Protein AF-A0A4J2BDE1-F1 (afdb_monomer_lite)

Radius of gyration: 33.87 Å; chains: 1; bounding box: 81×94×63 Å

Organism: Streptococcus pneumoniae (NCBI:txid1313)

pLDDT: mean 71.86, std 19.91, range [35.72, 97.81]

Foldseek 3Di:
DDDDDPPDDDDDPPDDPPPPDDDPPDDPPPPPDDPPPDPPDDDDDDDDDDDDDDDDDDPCPPPPCPVVVVVVVVVVVVVVVVVVVLVVVLVVQLVCLVPDPDDPVVSVVSNVVSVVVD

Structure (mmCIF, N/CA/C/O backbone):
data_AF-A0A4J2BDE1-F1
#
_entry.id   AF-A0A4J2BDE1-F1
#
loop_
_atom_site.group_PDB
_atom_site.id
_atom_site.type_symbol
_atom_site.label_atom_id
_atom_site.label_alt_id
_atom_site.label_comp_id
_atom_site.label_asym_id
_atom_site.label_entity_id
_atom_site.label_seq_id
_atom_site.pdbx_PDB_ins_code
_atom_site.Cartn_x
_atom_site.Cartn_y
_atom_site.Cartn_z
_atom_site.occupancy
_atom_site.B_iso_or_equiv
_atom_site.auth_seq_id
_atom_site.auth_comp_id
_atom_site.auth_asym_id
_atom_site.auth_atom_id
_atom_site.pdbx_PDB_model_num
ATOM 1 N N . MET A 1 1 ? -50.375 52.741 15.115 1.00 48.25 1 MET A N 1
ATOM 2 C CA . MET A 1 1 ? -49.378 52.924 14.041 1.00 48.25 1 MET A CA 1
ATOM 3 C C . MET A 1 1 ? -48.662 51.592 13.861 1.00 48.25 1 MET A C 1
ATOM 5 O O . MET A 1 1 ? -48.265 51.001 14.856 1.00 48.25 1 MET A O 1
ATOM 9 N N . THR A 1 2 ? -48.662 51.058 12.643 1.00 52.03 2 THR A N 1
ATOM 10 C CA . THR A 1 2 ? -48.377 49.649 12.322 1.00 52.03 2 THR A CA 1
ATOM 11 C C . THR A 1 2 ? -46.881 49.332 12.369 1.00 52.03 2 THR A C 1
ATOM 13 O O . THR A 1 2 ? -46.086 50.051 11.770 1.00 52.03 2 THR A O 1
ATOM 16 N N . ILE A 1 3 ? -46.512 48.246 13.058 1.00 62.44 3 ILE A N 1
ATOM 17 C CA . ILE A 1 3 ? -45.160 47.669 13.052 1.00 62.44 3 ILE A CA 1
ATOM 18 C C . ILE A 1 3 ? -44.941 47.043 11.673 1.00 62.44 3 ILE A C 1
ATOM 20 O O . ILE A 1 3 ? -45.616 46.083 11.297 1.00 62.44 3 ILE A O 1
ATOM 24 N N . LEU A 1 4 ? -44.048 47.658 10.906 1.00 57.09 4 LEU A N 1
ATOM 25 C CA . LEU A 1 4 ? -43.708 47.279 9.545 1.00 57.09 4 LEU A CA 1
ATOM 26 C C . LEU A 1 4 ? -43.011 45.911 9.533 1.00 57.09 4 LEU A C 1
ATOM 28 O O . LEU A 1 4 ? -41.952 45.749 10.127 1.00 57.09 4 LEU A O 1
ATOM 32 N N . GLY A 1 5 ? -43.667 44.955 8.872 1.00 61.28 5 GLY A N 1
ATOM 33 C CA . GLY A 1 5 ? -43.066 43.947 7.995 1.00 61.28 5 GLY A CA 1
ATOM 34 C C . GLY A 1 5 ? -41.899 43.126 8.535 1.00 61.28 5 GLY A C 1
ATOM 35 O O . GLY A 1 5 ? -40.759 43.566 8.575 1.00 61.28 5 GLY A O 1
ATOM 36 N N . LYS A 1 6 ? -42.179 41.859 8.834 1.00 64.25 6 LYS A N 1
ATOM 37 C CA . LYS A 1 6 ? -41.181 40.794 8.970 1.00 64.25 6 LYS A CA 1
ATOM 38 C C . LYS A 1 6 ? -40.689 40.446 7.563 1.00 64.25 6 LYS A C 1
ATOM 40 O O . LYS A 1 6 ? -41.277 39.592 6.899 1.00 64.25 6 LYS A O 1
ATOM 45 N N . ASP A 1 7 ? -39.649 41.136 7.108 1.00 62.38 7 ASP A N 1
ATOM 46 C CA . ASP A 1 7 ? -38.976 40.803 5.855 1.00 62.38 7 ASP A CA 1
ATOM 47 C C . ASP A 1 7 ? -38.244 39.475 6.039 1.00 62.38 7 ASP A C 1
ATOM 49 O O . ASP A 1 7 ? -37.217 39.349 6.706 1.00 62.38 7 ASP A O 1
ATOM 53 N N . THR A 1 8 ? -38.884 38.440 5.512 1.00 62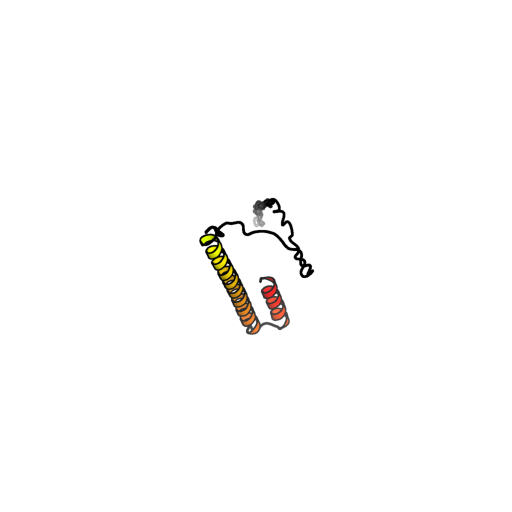.44 8 THR A N 1
ATOM 54 C CA . THR A 1 8 ? -38.415 37.065 5.576 1.00 62.44 8 THR A CA 1
ATOM 55 C C . THR A 1 8 ? -37.298 36.900 4.551 1.00 62.44 8 THR A C 1
ATOM 57 O O . THR A 1 8 ? -37.442 37.270 3.387 1.00 62.44 8 THR A O 1
ATOM 60 N N . VAL A 1 9 ? -36.172 36.359 5.009 1.00 61.84 9 VAL A N 1
ATOM 61 C CA . VAL A 1 9 ? -34.968 36.071 4.226 1.00 61.84 9 VAL A CA 1
ATOM 62 C C . VAL A 1 9 ? -35.312 35.176 3.028 1.00 61.84 9 VAL A C 1
ATOM 64 O O . VAL A 1 9 ? -35.756 34.046 3.215 1.00 61.84 9 VAL A O 1
ATOM 67 N N . GLN A 1 10 ? -35.048 35.638 1.804 1.00 60.34 10 GLN A N 1
ATOM 68 C CA . GLN A 1 10 ? -34.935 34.755 0.639 1.00 60.34 10 GLN A CA 1
ATOM 69 C C . GLN A 1 10 ? -33.454 34.454 0.406 1.00 60.34 10 GLN A C 1
ATOM 71 O O . GLN A 1 10 ? -32.716 35.258 -0.163 1.00 60.34 10 GLN A O 1
ATOM 76 N N . GLN A 1 11 ? -33.002 33.299 0.900 1.00 60.22 11 GLN A N 1
ATOM 77 C CA . GLN A 1 11 ? -31.699 32.752 0.537 1.00 60.22 11 GLN A CA 1
ATOM 78 C C . GLN A 1 11 ? -31.797 32.217 -0.894 1.00 60.22 11 GLN A C 1
ATOM 80 O O . GLN A 1 11 ? -32.295 31.117 -1.121 1.00 60.22 11 GLN A O 1
ATOM 85 N N . SER A 1 12 ? -31.346 33.000 -1.872 1.00 66.44 12 SER A N 1
ATOM 86 C CA . SER A 1 12 ? -31.151 32.491 -3.228 1.00 66.44 12 SER A CA 1
ATOM 87 C C . SER A 1 12 ? -30.045 31.438 -3.195 1.00 66.44 12 SER A C 1
ATOM 89 O O . SER A 1 12 ? -28.877 31.765 -2.975 1.00 66.44 12 SER A O 1
ATOM 91 N N . ALA A 1 13 ? -30.415 30.174 -3.400 1.00 62.69 13 ALA A N 1
ATOM 92 C CA . ALA A 1 13 ? -29.474 29.090 -3.629 1.00 62.69 13 ALA A CA 1
ATOM 93 C C . ALA A 1 13 ? -28.648 29.422 -4.880 1.00 62.69 13 ALA A C 1
ATOM 95 O O . ALA A 1 13 ? -29.142 29.366 -6.007 1.00 62.69 13 ALA A O 1
ATOM 96 N N . LYS A 1 14 ? -27.387 29.815 -4.685 1.00 62.59 14 LYS A N 1
ATOM 97 C CA . LYS A 1 14 ? -26.403 29.839 -5.765 1.00 62.59 14 LYS A CA 1
ATOM 98 C C . LYS A 1 14 ? -26.080 28.382 -6.066 1.00 62.59 14 LYS A C 1
ATOM 100 O O . LYS A 1 14 ? -25.338 27.759 -5.316 1.00 62.59 14 LYS A O 1
ATOM 105 N N . GLY A 1 15 ? -26.725 27.838 -7.095 1.00 57.19 15 GLY A N 1
ATOM 106 C CA . GLY A 1 15 ? -26.435 26.499 -7.586 1.00 57.19 15 GLY A CA 1
ATOM 107 C C . GLY A 1 15 ? -24.942 26.368 -7.863 1.00 57.19 15 GLY A C 1
ATOM 108 O O . GLY A 1 15 ? -24.365 27.199 -8.566 1.00 57.19 15 GLY A O 1
ATOM 109 N N . GLU A 1 16 ? -24.323 25.348 -7.276 1.00 58.34 16 GLU A N 1
ATOM 110 C CA . GLU A 1 16 ? -23.014 24.873 -7.703 1.00 58.34 16 GLU A CA 1
ATOM 111 C C . GLU A 1 16 ? -23.089 24.556 -9.196 1.00 58.34 16 GLU A C 1
ATOM 113 O O . GLU A 1 16 ? -23.905 23.745 -9.640 1.00 58.34 16 GLU A O 1
ATOM 118 N N . SER A 1 17 ? -22.235 25.193 -9.993 1.00 60.59 17 SER A N 1
ATOM 119 C CA . SER A 1 17 ? -21.932 24.672 -11.316 1.00 60.59 17 SER A CA 1
ATOM 120 C C . SER A 1 17 ? -21.163 23.369 -11.114 1.00 60.59 17 SER A C 1
ATOM 122 O O . SER A 1 17 ? -19.992 23.395 -10.739 1.00 60.59 17 SER A O 1
ATOM 124 N N . VAL A 1 18 ? -21.817 22.232 -11.348 1.00 61.16 18 VAL A N 1
ATOM 125 C CA . VAL A 1 18 ? -21.126 20.952 -11.509 1.00 61.16 18 VAL A CA 1
ATOM 126 C C . VAL A 1 18 ? -20.271 21.072 -12.766 1.00 61.16 18 VAL A C 1
ATOM 128 O O . VAL A 1 18 ? -20.768 20.958 -13.888 1.00 61.16 18 VAL A O 1
ATOM 131 N N . THR A 1 19 ? -18.983 21.345 -12.592 1.00 62.69 19 THR A N 1
ATOM 132 C CA . THR A 1 19 ? -18.003 21.148 -13.654 1.00 62.69 19 THR A CA 1
ATOM 133 C C . THR A 1 19 ? -17.891 19.641 -13.840 1.00 62.69 19 THR A C 1
ATOM 135 O O . THR A 1 19 ? -17.314 18.944 -13.009 1.00 62.69 19 THR A O 1
ATOM 138 N N . GLN A 1 20 ? -18.523 19.114 -14.888 1.00 59.81 20 GLN A N 1
ATOM 139 C CA . GLN A 1 20 ? -18.290 17.739 -15.310 1.00 59.81 20 GLN A CA 1
ATOM 140 C C . GLN A 1 20 ? -16.847 17.672 -15.815 1.00 59.81 20 GLN A C 1
ATOM 142 O O . GLN A 1 20 ? -16.550 18.131 -16.916 1.00 59.81 20 GLN A O 1
ATOM 147 N N . GLU A 1 21 ? -15.946 17.168 -14.972 1.00 65.19 21 GLU A N 1
ATOM 148 C CA . GLU A 1 21 ? -14.602 16.757 -15.374 1.00 65.19 21 GLU A CA 1
ATOM 149 C C . GLU A 1 21 ? -14.747 15.785 -16.549 1.00 65.19 21 GLU A C 1
ATOM 151 O O . GLU A 1 21 ? -15.341 14.710 -16.421 1.00 65.19 21 GLU A O 1
ATOM 156 N N . ALA A 1 22 ? -14.253 16.191 -17.718 1.00 65.00 22 ALA A N 1
ATOM 157 C CA . ALA A 1 22 ? -14.193 15.318 -18.874 1.00 65.00 22 ALA A CA 1
ATOM 158 C C . ALA A 1 22 ? -13.309 14.123 -18.509 1.00 65.00 22 ALA A C 1
ATOM 160 O O . ALA A 1 22 ? -12.110 14.269 -18.284 1.00 65.00 22 ALA A O 1
ATOM 161 N N . THR A 1 23 ? -13.909 12.939 -18.426 1.00 69.50 23 THR A N 1
ATOM 162 C CA . THR A 1 23 ? -13.178 11.698 -18.183 1.00 69.50 23 THR A CA 1
ATOM 163 C C . THR A 1 23 ? -12.229 11.488 -19.366 1.00 69.50 23 THR A C 1
ATOM 165 O O . THR A 1 23 ? -12.712 11.395 -20.499 1.00 69.50 23 THR A O 1
ATOM 168 N N . PRO A 1 24 ? -10.898 11.447 -19.177 1.00 65.81 24 PRO A N 1
ATOM 169 C CA . PRO A 1 24 ? -10.002 11.150 -20.281 1.00 65.81 24 PRO A CA 1
ATOM 170 C C . PRO A 1 24 ? -10.246 9.701 -20.707 1.00 65.81 24 PRO A C 1
ATOM 172 O O . PRO A 1 24 ? -9.973 8.757 -19.967 1.00 65.81 24 PRO A O 1
ATOM 175 N N . GLU A 1 25 ? -10.807 9.522 -21.898 1.00 71.75 25 GLU A N 1
ATOM 176 C CA . GLU A 1 25 ? -11.006 8.206 -22.487 1.00 71.75 25 GLU A CA 1
ATOM 177 C C . GLU A 1 25 ? -9.627 7.649 -22.879 1.00 71.75 25 GLU A C 1
ATOM 179 O O . GLU A 1 25 ? -9.050 8.019 -23.903 1.00 71.75 25 GLU A O 1
ATOM 184 N N . TYR A 1 26 ? -9.051 6.795 -22.030 1.00 64.00 26 TYR A N 1
ATOM 185 C CA . TYR A 1 26 ? -7.795 6.117 -22.336 1.00 64.00 26 TYR A CA 1
ATOM 186 C C . TYR A 1 26 ? -8.042 5.107 -23.460 1.00 64.00 26 TYR A C 1
ATOM 188 O O . TYR A 1 26 ? -8.614 4.036 -23.244 1.00 64.00 26 TYR A O 1
ATOM 196 N N . LYS A 1 27 ? -7.626 5.445 -24.685 1.00 69.88 27 LYS A N 1
ATOM 197 C CA . LYS A 1 27 ? -7.554 4.467 -25.771 1.00 69.88 27 LYS A CA 1
ATOM 198 C C . LYS A 1 27 ? -6.453 3.470 -25.406 1.00 69.88 27 LYS A C 1
ATOM 200 O O . LYS A 1 27 ? -5.280 3.828 -25.376 1.00 69.88 27 LYS A O 1
ATOM 205 N N . LEU A 1 28 ? -6.835 2.224 -25.128 1.00 61.72 28 LEU A N 1
ATOM 206 C CA . LEU A 1 28 ? -5.896 1.108 -25.084 1.00 61.72 28 LEU A CA 1
ATOM 207 C C . LEU A 1 28 ? -5.263 0.988 -26.473 1.00 61.72 28 LEU A C 1
ATOM 209 O O . LEU A 1 28 ? -5.898 0.506 -27.410 1.00 61.72 28 LEU A O 1
ATOM 213 N N . GLU A 1 29 ? -4.028 1.462 -26.614 1.00 66.50 29 GLU A N 1
ATOM 214 C CA . GLU A 1 29 ? -3.206 1.143 -27.771 1.00 66.50 29 GLU A CA 1
ATOM 215 C C . GLU A 1 29 ? -2.982 -0.369 -27.748 1.00 66.50 29 GLU A C 1
ATOM 217 O O . GLU A 1 29 ? -2.252 -0.906 -26.913 1.00 66.50 29 GLU A O 1
ATOM 222 N N . THR A 1 30 ? -3.672 -1.089 -28.629 1.00 60.50 30 THR A N 1
ATOM 223 C CA . THR A 1 30 ? -3.394 -2.502 -28.844 1.00 60.50 30 THR A CA 1
ATOM 224 C C . THR A 1 30 ? -2.029 -2.587 -29.508 1.00 60.50 30 THR A C 1
ATOM 226 O O . THR A 1 30 ? -1.920 -2.452 -30.727 1.00 60.50 30 THR A O 1
ATOM 229 N N . THR A 1 31 ? -0.978 -2.792 -28.715 1.00 62.28 31 THR A N 1
ATOM 230 C CA . THR A 1 31 ? 0.309 -3.241 -29.243 1.00 62.28 31 THR A CA 1
ATOM 231 C C . THR A 1 31 ? 0.037 -4.518 -30.043 1.00 62.28 31 THR A C 1
ATOM 233 O O . THR A 1 31 ? -0.484 -5.474 -29.457 1.00 62.28 31 THR A O 1
ATOM 236 N N . PRO A 1 32 ? 0.314 -4.563 -31.361 1.00 57.59 32 PRO A N 1
ATOM 237 C CA . PRO A 1 32 ? 0.104 -5.769 -32.144 1.00 57.59 32 PRO A CA 1
ATOM 238 C C . PRO A 1 32 ? 0.879 -6.903 -31.485 1.00 57.59 32 PRO A C 1
ATOM 240 O O . PRO A 1 32 ? 2.085 -6.790 -31.260 1.00 57.59 32 PRO A O 1
ATOM 243 N N . GLY A 1 33 ? 0.152 -7.953 -31.106 1.00 50.84 33 GLY A N 1
ATOM 244 C CA . GLY A 1 33 ? 0.709 -9.116 -30.441 1.00 50.84 33 GLY A CA 1
ATOM 245 C C . G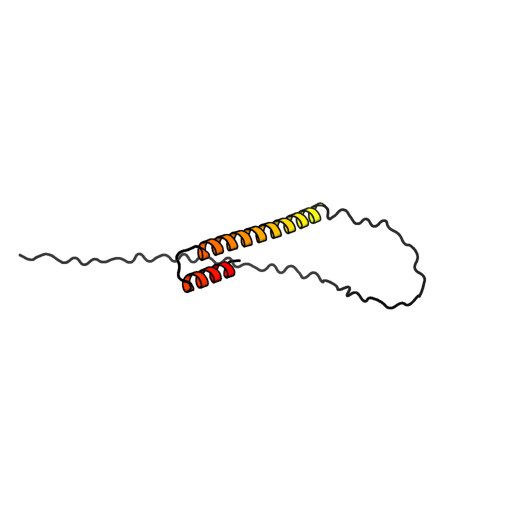LY A 1 33 ? 1.910 -9.630 -31.219 1.00 50.84 33 GLY A C 1
ATOM 246 O O . GLY A 1 33 ? 1.780 -10.075 -32.357 1.00 50.84 33 GLY A O 1
ATOM 247 N N . GLY A 1 34 ? 3.082 -9.558 -30.593 1.00 54.56 34 GLY A N 1
ATOM 248 C CA . GLY A 1 34 ? 4.218 -10.344 -31.028 1.00 54.56 34 GLY A CA 1
ATOM 249 C C . GLY A 1 34 ? 3.836 -11.806 -30.867 1.00 54.56 34 GLY A C 1
ATOM 250 O O . GLY A 1 34 ? 3.609 -12.260 -29.743 1.00 54.56 34 GLY A O 1
ATOM 251 N N . ASP A 1 35 ? 3.746 -12.517 -31.987 1.00 59.78 35 ASP A N 1
ATOM 252 C CA . ASP A 1 35 ? 3.758 -13.970 -32.005 1.00 59.78 35 ASP A CA 1
ATOM 253 C C . ASP A 1 35 ? 5.011 -14.429 -31.252 1.00 59.78 35 ASP A C 1
ATOM 255 O O . ASP A 1 35 ? 6.137 -14.382 -31.754 1.00 59.78 35 ASP A O 1
ATOM 259 N N . LYS A 1 36 ? 4.828 -14.819 -29.989 1.00 61.41 36 LYS A N 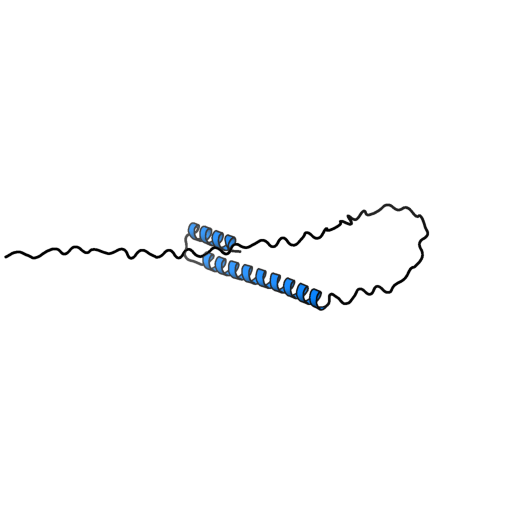1
ATOM 260 C CA . LYS A 1 36 ? 5.808 -15.635 -29.291 1.00 61.41 36 LYS A CA 1
ATOM 261 C C . LYS A 1 36 ? 5.634 -17.047 -29.821 1.00 61.41 36 LYS A C 1
ATOM 263 O O . LYS A 1 36 ? 5.062 -17.895 -29.138 1.00 61.41 36 LYS A O 1
ATOM 268 N N . GLY A 1 37 ? 6.159 -17.268 -31.025 1.00 51.50 37 GLY A N 1
ATOM 269 C CA . GLY A 1 37 ? 6.372 -18.589 -31.585 1.00 51.50 37 GLY A CA 1
ATOM 270 C C . GLY A 1 37 ? 7.174 -19.396 -30.573 1.00 51.50 37 GLY A C 1
ATOM 271 O O . GLY A 1 37 ? 8.367 -19.165 -30.361 1.00 51.50 37 GLY A O 1
ATOM 272 N N . GLY A 1 38 ? 6.475 -20.272 -29.859 1.00 53.06 38 GLY A N 1
ATOM 273 C CA . GLY A 1 38 ? 7.053 -21.097 -28.821 1.00 53.06 38 GLY A CA 1
ATOM 274 C C . GLY A 1 38 ? 8.067 -22.056 -29.426 1.00 53.06 38 GLY A C 1
ATOM 275 O O . GLY A 1 38 ? 7.725 -22.879 -30.267 1.00 53.06 38 GLY A O 1
ATOM 276 N N . ASN A 1 39 ? 9.301 -22.015 -28.936 1.00 54.22 39 ASN A N 1
ATOM 277 C CA . ASN A 1 39 ? 10.076 -23.240 -28.831 1.00 54.22 39 ASN A CA 1
ATOM 278 C C . ASN A 1 39 ? 9.851 -23.777 -27.418 1.00 54.22 39 ASN A C 1
ATOM 280 O O . ASN A 1 39 ? 10.603 -23.484 -26.487 1.00 54.22 39 ASN A O 1
ATOM 284 N N . THR A 1 40 ? 8.746 -24.505 -27.259 1.00 53.09 40 THR A N 1
ATOM 285 C CA . THR A 1 40 ? 8.557 -25.420 -26.139 1.00 53.09 40 THR A CA 1
ATOM 286 C C . THR A 1 40 ? 9.709 -26.410 -26.194 1.00 53.09 40 THR A C 1
ATOM 288 O O . THR A 1 40 ? 9.754 -27.263 -27.080 1.00 53.09 40 THR A O 1
ATOM 291 N N . GLY A 1 41 ? 10.652 -26.275 -25.265 1.00 52.22 41 GLY A N 1
ATOM 292 C CA . GLY A 1 41 ? 11.719 -27.246 -25.109 1.00 52.22 41 GLY A CA 1
ATOM 293 C C . GLY A 1 41 ? 11.137 -28.655 -25.020 1.00 52.22 41 GLY A C 1
ATOM 294 O O . GLY A 1 41 ? 10.191 -28.905 -24.272 1.00 52.22 41 GLY A O 1
ATOM 295 N N . ARG A 1 42 ? 11.722 -29.584 -25.772 1.00 46.41 42 ARG A N 1
ATOM 296 C CA . ARG A 1 42 ? 11.619 -31.001 -25.451 1.00 46.41 42 ARG A CA 1
ATOM 297 C C . ARG A 1 42 ? 13.017 -31.526 -25.202 1.00 46.41 42 ARG A C 1
ATOM 299 O O . ARG A 1 42 ? 13.777 -31.783 -26.130 1.00 46.41 42 ARG A O 1
ATOM 306 N N . SER A 1 43 ? 13.323 -31.630 -23.919 1.00 58.41 43 SER A N 1
ATOM 307 C CA . SER A 1 43 ? 14.442 -32.394 -23.404 1.00 58.41 43 SER A CA 1
ATOM 308 C C . SER A 1 43 ? 14.314 -33.861 -23.833 1.00 58.41 43 SER A C 1
ATOM 310 O O . SER A 1 43 ? 13.224 -34.437 -23.833 1.00 58.41 43 SER A O 1
ATOM 312 N N . ASP A 1 44 ? 15.469 -34.416 -24.181 1.00 53.81 44 ASP A N 1
ATOM 313 C CA . ASP A 1 44 ? 15.861 -35.818 -24.062 1.00 53.81 44 ASP A CA 1
ATOM 314 C C . ASP A 1 44 ? 15.141 -36.847 -24.948 1.00 53.81 44 ASP A C 1
ATOM 316 O O . ASP A 1 44 ? 14.297 -37.629 -24.516 1.00 53.81 44 ASP A O 1
ATOM 320 N N . ALA A 1 45 ? 15.615 -36.952 -26.191 1.00 50.47 45 ALA A N 1
ATOM 321 C CA . ALA A 1 45 ? 15.718 -38.242 -26.866 1.00 50.47 45 ALA A CA 1
ATOM 322 C C . ALA A 1 45 ? 17.111 -38.361 -27.498 1.00 50.47 45 ALA A C 1
ATOM 324 O O . ALA A 1 45 ? 17.396 -37.804 -28.555 1.00 50.47 45 ALA A O 1
ATOM 325 N N . ASN A 1 46 ? 17.986 -39.086 -26.803 1.00 57.25 46 ASN A N 1
ATOM 326 C CA . ASN A 1 46 ? 19.211 -39.649 -27.352 1.00 57.25 46 ASN A CA 1
ATOM 327 C C . ASN A 1 46 ? 18.890 -40.452 -28.625 1.00 57.25 46 ASN A C 1
ATOM 329 O O . ASN A 1 46 ? 18.279 -41.516 -28.545 1.00 57.25 46 ASN A O 1
ATOM 333 N N . ALA A 1 47 ? 19.341 -39.960 -29.777 1.00 46.38 47 ALA A N 1
ATOM 334 C CA . ALA A 1 47 ? 19.564 -40.765 -30.967 1.00 46.38 47 ALA A CA 1
ATOM 335 C C . ALA A 1 47 ? 20.748 -40.172 -31.741 1.00 46.38 47 ALA A C 1
ATOM 337 O O . ALA A 1 47 ? 20.631 -39.178 -32.452 1.00 46.38 47 ALA A O 1
ATOM 338 N N . ASN A 1 48 ? 21.913 -40.788 -31.553 1.00 53.75 48 ASN A N 1
ATOM 339 C CA . ASN A 1 48 ? 23.083 -40.643 -32.408 1.00 53.75 48 ASN A CA 1
ATOM 340 C C . ASN A 1 48 ? 22.698 -40.858 -33.888 1.00 53.75 48 ASN A C 1
ATOM 342 O O . ASN A 1 48 ? 22.399 -41.981 -34.289 1.00 53.75 48 ASN A O 1
ATOM 346 N N . ALA A 1 49 ? 22.727 -39.795 -34.689 1.00 44.81 49 ALA A N 1
ATOM 347 C CA . ALA A 1 49 ? 22.778 -39.855 -36.145 1.00 44.81 49 ALA A CA 1
ATOM 348 C C . ALA A 1 49 ? 23.596 -38.651 -36.629 1.00 44.81 49 ALA A C 1
ATOM 350 O O . ALA A 1 49 ? 23.256 -37.500 -36.363 1.00 44.81 49 ALA A O 1
ATOM 351 N N . GLY A 1 50 ? 24.747 -38.945 -37.227 1.00 40.84 50 GLY A N 1
ATOM 352 C CA . GLY A 1 50 ? 25.809 -37.984 -37.480 1.00 40.84 50 GLY A CA 1
ATOM 353 C C . GLY A 1 50 ? 25.581 -37.005 -38.631 1.00 40.84 50 GLY A C 1
ATOM 354 O O . GLY A 1 50 ? 24.624 -37.090 -39.392 1.00 40.84 50 GLY A O 1
ATOM 355 N N . GLY A 1 51 ? 26.586 -36.139 -38.782 1.00 40.22 51 GLY A N 1
ATOM 356 C CA . GLY A 1 51 ? 26.887 -35.415 -40.015 1.00 40.22 51 GLY A CA 1
ATOM 357 C C . GLY A 1 51 ? 26.256 -34.030 -40.103 1.00 40.22 51 GLY A C 1
ATOM 358 O O . GLY A 1 51 ? 25.086 -33.890 -40.431 1.00 40.22 51 GLY A O 1
ATOM 359 N N . GLY A 1 52 ? 27.058 -32.988 -39.881 1.00 35.72 52 GLY A N 1
ATOM 360 C CA . GLY A 1 52 ? 26.606 -31.614 -40.087 1.00 35.72 52 GLY A CA 1
ATOM 361 C C . GLY A 1 52 ? 27.659 -30.585 -39.721 1.00 35.72 52 GLY A C 1
ATOM 362 O O . GLY A 1 52 ? 27.616 -29.994 -38.653 1.00 35.72 52 GLY A O 1
ATOM 363 N N . SER A 1 53 ? 28.628 -30.444 -40.612 1.00 43.78 53 SER A N 1
ATOM 364 C CA . SER A 1 53 ? 29.780 -29.552 -40.611 1.00 43.78 53 SER A CA 1
ATOM 365 C C . SER A 1 53 ? 29.585 -28.157 -40.004 1.00 43.78 53 SER A C 1
ATOM 367 O O . SER A 1 53 ? 28.630 -27.441 -40.287 1.00 43.78 53 SER A O 1
ATOM 369 N N . GLN A 1 54 ? 30.624 -27.754 -39.274 1.00 56.53 54 GLN A N 1
ATOM 370 C CA . GLN A 1 54 ? 31.085 -26.388 -39.048 1.00 56.53 54 GLN A CA 1
ATOM 371 C C . GLN A 1 54 ? 30.784 -25.442 -40.231 1.00 56.53 54 GLN A C 1
ATOM 373 O O . GLN A 1 54 ? 31.462 -25.465 -41.255 1.00 56.53 54 GLN A O 1
ATOM 378 N N . ALA A 1 55 ? 29.808 -24.561 -40.039 1.00 47.53 55 ALA A N 1
ATOM 379 C CA . ALA A 1 55 ? 29.666 -23.271 -40.709 1.00 47.53 55 ALA A CA 1
ATOM 380 C C . ALA A 1 55 ? 29.176 -22.321 -39.604 1.00 47.53 55 ALA A C 1
ATOM 382 O O . ALA A 1 55 ? 28.115 -22.525 -39.035 1.00 47.53 55 ALA A O 1
ATOM 383 N N . GLY A 1 56 ? 29.965 -21.387 -39.090 1.00 39.62 56 GLY A N 1
ATOM 384 C CA . GLY A 1 56 ? 30.707 -20.390 -39.840 1.00 39.62 56 GLY A CA 1
ATOM 385 C C . GLY A 1 56 ? 30.081 -19.044 -39.489 1.00 39.62 56 GLY A C 1
ATOM 386 O O . GLY A 1 56 ? 29.046 -18.683 -40.033 1.00 39.62 56 GLY A O 1
ATOM 387 N N . GLY A 1 57 ? 30.693 -18.334 -38.545 1.00 41.34 57 GLY A N 1
ATOM 388 C CA . GLY A 1 57 ? 30.324 -16.967 -38.197 1.00 41.34 57 GLY A CA 1
ATOM 389 C C . GLY A 1 57 ? 30.680 -16.654 -36.747 1.00 41.34 57 GLY A C 1
ATOM 390 O O . GLY A 1 57 ? 30.131 -17.308 -35.859 1.00 41.34 57 GLY A O 1
ATOM 391 N N . PRO A 1 58 ? 31.579 -15.691 -36.458 1.00 47.25 58 PRO A N 1
ATOM 392 C CA . PRO A 1 58 ? 31.655 -15.151 -35.112 1.00 47.25 58 PRO A CA 1
ATOM 393 C C . PRO A 1 58 ? 30.254 -14.661 -34.772 1.00 47.25 58 PRO A C 1
ATOM 395 O O . PRO A 1 58 ? 29.644 -13.918 -35.545 1.00 47.25 58 PRO A O 1
ATOM 398 N N . VAL A 1 59 ? 29.728 -15.128 -33.644 1.00 49.97 59 VAL A N 1
ATOM 399 C CA . VAL A 1 59 ? 28.497 -14.605 -33.073 1.00 49.97 59 VAL A CA 1
ATOM 400 C C . VAL A 1 59 ? 28.795 -13.141 -32.766 1.00 49.97 59 VAL A C 1
ATOM 402 O O . VAL A 1 59 ? 29.279 -12.792 -31.693 1.00 49.97 59 VAL A O 1
ATOM 405 N N . HIS A 1 60 ? 28.554 -12.261 -33.735 1.00 46.69 60 HIS A N 1
ATOM 406 C CA . HIS A 1 60 ? 28.247 -10.878 -33.452 1.00 46.69 60 HIS A CA 1
ATOM 407 C C . HIS A 1 60 ? 26.914 -10.940 -32.711 1.00 46.69 60 HIS A C 1
ATOM 409 O O . HIS A 1 60 ? 25.850 -10.730 -33.287 1.00 46.69 60 HIS A O 1
ATOM 415 N N . THR A 1 61 ? 26.965 -11.265 -31.414 1.00 50.38 61 THR A N 1
ATOM 416 C CA . THR A 1 61 ? 25.956 -10.827 -30.460 1.00 50.38 61 THR A CA 1
ATOM 417 C C . THR A 1 61 ? 26.067 -9.316 -30.486 1.00 50.38 61 THR A C 1
ATOM 419 O O . THR A 1 61 ? 26.857 -8.720 -29.750 1.00 50.38 61 THR A O 1
ATOM 422 N N . GLY A 1 62 ? 25.397 -8.730 -31.480 1.00 45.84 62 GLY A N 1
ATOM 423 C CA . GLY A 1 62 ? 25.432 -7.322 -31.780 1.00 45.84 62 GLY A CA 1
ATOM 424 C C . GLY A 1 62 ? 25.256 -6.578 -30.477 1.00 45.84 62 GLY A C 1
ATOM 425 O O . GLY A 1 62 ? 24.302 -6.811 -29.734 1.00 45.84 62 GLY A O 1
ATOM 426 N N . SER A 1 63 ? 26.236 -5.730 -30.198 1.00 54.50 63 SER A N 1
ATOM 427 C CA . SER A 1 63 ? 26.182 -4.655 -29.228 1.00 54.50 63 SER A CA 1
ATOM 428 C C . SER A 1 63 ? 24.972 -3.766 -29.542 1.00 54.50 63 S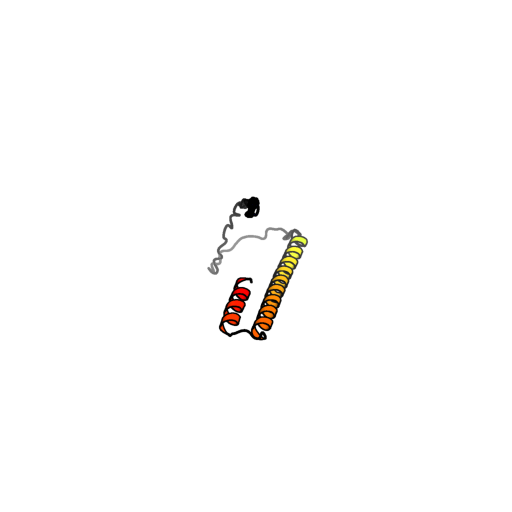ER A C 1
ATOM 430 O O . SER A 1 63 ? 25.099 -2.702 -30.136 1.00 54.50 63 SER A O 1
ATOM 432 N N . GLN A 1 64 ? 23.780 -4.244 -29.204 1.00 51.25 64 GLN A N 1
ATOM 433 C CA . GLN A 1 64 ? 22.500 -3.563 -29.387 1.00 51.25 64 GLN A CA 1
ATOM 434 C C . GLN A 1 64 ? 21.804 -3.339 -28.039 1.00 51.25 64 GLN A C 1
ATOM 436 O O . GLN A 1 64 ? 20.787 -2.668 -27.987 1.00 51.25 64 GLN A O 1
ATOM 441 N N . ASN A 1 65 ? 22.374 -3.830 -26.930 1.00 53.94 65 ASN A N 1
ATOM 442 C CA . ASN A 1 65 ? 21.686 -3.859 -25.640 1.00 53.94 65 ASN A CA 1
ATOM 443 C C . ASN A 1 65 ? 22.463 -3.258 -24.460 1.00 53.94 65 ASN A C 1
ATOM 445 O O . ASN A 1 65 ? 22.022 -3.458 -23.338 1.00 53.94 65 ASN A O 1
ATOM 449 N N . SER A 1 66 ? 23.575 -2.526 -24.612 1.00 56.34 66 SER A N 1
ATOM 450 C CA . SER A 1 66 ? 24.234 -1.941 -23.422 1.00 56.34 66 SER A CA 1
ATOM 451 C C . SER A 1 66 ? 23.337 -0.902 -22.733 1.00 56.34 66 SER A C 1
ATOM 453 O O . SER A 1 66 ? 23.044 -1.042 -21.547 1.00 56.34 66 SER A O 1
ATOM 455 N N . ALA A 1 67 ? 22.803 0.057 -23.493 1.00 57.84 67 ALA A N 1
ATOM 456 C CA . ALA A 1 67 ? 21.887 1.080 -22.987 1.00 57.84 67 ALA A CA 1
ATOM 457 C C . ALA A 1 67 ? 20.519 0.501 -22.580 1.00 57.84 67 ALA A C 1
ATOM 459 O O . ALA A 1 67 ? 20.004 0.833 -21.517 1.00 57.84 67 ALA A O 1
ATOM 460 N N . GLN A 1 68 ? 19.957 -0.428 -23.366 1.00 60.09 68 GLN A N 1
ATOM 461 C CA . GLN A 1 68 ? 18.684 -1.083 -23.037 1.00 60.09 68 GLN A CA 1
ATOM 462 C C . GLN A 1 68 ? 18.805 -1.998 -21.801 1.00 60.09 68 GLN A C 1
ATOM 464 O O . GLN A 1 68 ? 17.891 -2.052 -20.978 1.00 60.09 68 GLN A O 1
ATOM 469 N N . SER A 1 69 ? 19.949 -2.669 -21.614 1.00 69.44 69 SER A N 1
ATOM 470 C CA . SER A 1 69 ? 20.262 -3.467 -20.418 1.00 69.44 69 SER A CA 1
ATOM 471 C C . SER A 1 69 ? 20.498 -2.585 -19.192 1.00 69.44 69 SER A C 1
ATOM 473 O O . SER A 1 69 ? 20.017 -2.912 -18.110 1.00 69.44 69 SER A O 1
ATOM 475 N N . GLN A 1 70 ? 21.171 -1.438 -19.342 1.00 78.06 70 GLN A N 1
ATOM 476 C CA . GLN A 1 70 ? 21.345 -0.467 -18.257 1.00 78.06 70 GLN A CA 1
ATOM 477 C C . GLN A 1 70 ? 20.015 0.162 -17.829 1.00 78.06 70 GLN A C 1
ATOM 479 O O . GLN A 1 70 ? 19.717 0.157 -16.636 1.00 78.06 70 GLN A O 1
ATOM 484 N N . ALA A 1 71 ? 19.186 0.604 -18.777 1.00 81.25 71 ALA A N 1
ATOM 485 C CA . ALA A 1 71 ? 17.854 1.137 -18.495 1.00 81.25 71 ALA A CA 1
ATOM 486 C C . ALA A 1 71 ? 16.948 0.086 -17.832 1.00 81.25 71 ALA A C 1
ATOM 488 O O . ALA A 1 71 ? 16.261 0.380 -16.859 1.00 81.25 71 ALA A O 1
ATOM 489 N N . SER A 1 72 ? 17.003 -1.172 -18.288 1.00 79.44 72 SER A N 1
ATOM 490 C CA . SER A 1 72 ? 16.241 -2.270 -17.672 1.00 79.44 72 SER A CA 1
ATOM 491 C C . SER A 1 72 ? 16.700 -2.568 -16.241 1.00 79.44 72 SER A C 1
ATOM 493 O O . SER A 1 72 ? 15.869 -2.802 -15.364 1.00 79.44 72 SER A O 1
ATOM 495 N N . LYS A 1 73 ? 18.015 -2.535 -15.980 1.00 84.25 73 LYS A N 1
ATOM 496 C CA . LYS A 1 73 ? 18.577 -2.694 -14.629 1.00 84.25 73 LYS A CA 1
ATOM 497 C C . LYS A 1 73 ? 18.168 -1.540 -13.713 1.00 84.25 73 LYS A C 1
ATOM 499 O O . LYS A 1 73 ? 17.767 -1.793 -12.584 1.00 84.25 73 LYS A O 1
ATOM 504 N N . GLN A 1 74 ? 18.234 -0.301 -14.199 1.00 90.69 74 GLN A N 1
ATOM 505 C CA . GLN A 1 74 ? 17.800 0.881 -13.449 1.00 90.69 74 GLN A CA 1
ATOM 506 C C . GLN A 1 74 ? 16.308 0.815 -13.122 1.00 90.69 74 GLN A C 1
ATOM 508 O O . GLN A 1 74 ? 15.945 0.958 -11.961 1.00 90.69 74 GLN A O 1
ATOM 513 N N . LEU A 1 75 ? 15.464 0.480 -14.102 1.00 91.50 75 LEU A N 1
ATOM 514 C CA . LEU A 1 75 ? 14.023 0.332 -13.904 1.00 91.50 75 LEU A CA 1
ATOM 515 C C . LEU A 1 75 ? 13.683 -0.747 -12.867 1.00 91.50 75 LEU A C 1
ATOM 517 O O . LEU A 1 75 ? 12.762 -0.570 -12.074 1.00 91.50 75 LEU A O 1
ATOM 521 N N . ALA A 1 76 ? 14.400 -1.873 -12.866 1.00 90.75 76 ALA A N 1
ATOM 522 C CA . ALA A 1 76 ? 14.198 -2.924 -11.871 1.00 90.75 76 ALA A CA 1
ATOM 523 C C . ALA A 1 76 ? 14.549 -2.440 -10.454 1.00 90.75 76 ALA A C 1
ATOM 525 O O . ALA A 1 76 ? 13.754 -2.627 -9.534 1.00 90.75 76 ALA A O 1
ATOM 526 N N . THR A 1 77 ? 15.694 -1.771 -10.293 1.00 92.75 77 THR A N 1
ATOM 527 C CA . THR A 1 77 ? 16.112 -1.178 -9.013 1.00 92.75 77 THR A CA 1
ATOM 528 C C . THR A 1 77 ? 15.129 -0.112 -8.536 1.00 92.75 77 THR A C 1
ATOM 530 O O . THR A 1 77 ? 14.782 -0.069 -7.359 1.00 92.75 77 THR A O 1
ATOM 533 N N . GLU A 1 78 ? 14.648 0.735 -9.443 1.00 94.00 78 GLU A N 1
ATOM 534 C CA . GLU A 1 78 ? 13.730 1.819 -9.112 1.00 94.00 78 GLU A CA 1
ATOM 535 C C . GLU A 1 78 ? 12.358 1.280 -8.693 1.00 94.00 78 GLU A C 1
ATOM 537 O O . GLU A 1 78 ? 11.832 1.693 -7.661 1.00 94.00 78 GLU A O 1
ATOM 542 N N . LYS A 1 79 ? 11.837 0.261 -9.392 1.00 94.62 79 LYS A N 1
ATOM 543 C CA . LYS A 1 79 ? 10.628 -0.468 -8.974 1.00 94.62 79 LYS A CA 1
ATOM 544 C C . LYS A 1 79 ? 10.767 -1.076 -7.581 1.00 94.62 79 LYS A C 1
ATOM 546 O O . LYS A 1 79 ? 9.828 -0.990 -6.796 1.00 94.62 79 LYS A O 1
ATOM 551 N N . GLU A 1 80 ? 11.913 -1.675 -7.270 1.00 94.75 80 GLU A N 1
ATOM 552 C CA . GLU A 1 80 ? 12.167 -2.244 -5.943 1.00 94.75 80 GLU A CA 1
ATOM 553 C C . GLU A 1 80 ? 12.226 -1.153 -4.866 1.00 94.75 80 GLU A C 1
ATOM 555 O O . GLU A 1 80 ? 11.606 -1.267 -3.811 1.00 94.75 80 GLU A O 1
ATOM 560 N N . SER A 1 81 ? 12.906 -0.042 -5.158 1.00 95.25 81 SER A N 1
ATOM 561 C CA . SER A 1 81 ? 12.979 1.097 -4.241 1.00 95.25 81 SER A CA 1
ATOM 562 C C . SER A 1 81 ? 11.606 1.724 -3.975 1.00 95.25 81 SER A C 1
ATOM 564 O O . SER A 1 81 ? 11.289 2.031 -2.826 1.00 95.25 81 SER A O 1
ATOM 566 N N . ALA A 1 82 ? 10.764 1.843 -5.005 1.00 95.50 82 ALA A N 1
ATOM 567 C CA . ALA A 1 82 ? 9.406 2.356 -4.890 1.00 95.50 82 ALA A CA 1
ATOM 568 C C . ALA A 1 82 ? 8.531 1.445 -4.019 1.00 95.50 82 ALA A C 1
ATOM 570 O O . ALA A 1 82 ? 7.850 1.938 -3.122 1.00 95.50 82 ALA A O 1
ATOM 571 N N . LYS A 1 83 ? 8.606 0.121 -4.213 1.00 95.00 83 LYS A N 1
ATOM 572 C CA . LYS A 1 83 ? 7.916 -0.849 -3.346 1.00 95.00 83 LYS A CA 1
ATOM 573 C C . LYS A 1 83 ? 8.351 -0.711 -1.893 1.00 95.00 83 LYS A C 1
ATOM 575 O O . LYS A 1 83 ? 7.504 -0.554 -1.022 1.00 95.00 83 LYS A O 1
ATOM 580 N N . ASN A 1 84 ? 9.658 -0.665 -1.638 1.00 95.38 84 ASN A N 1
ATOM 581 C CA . ASN A 1 84 ? 10.182 -0.495 -0.282 1.00 95.38 84 ASN A CA 1
ATOM 582 C C . ASN A 1 84 ? 9.723 0.820 0.362 1.00 95.38 84 ASN A C 1
ATOM 584 O O . ASN A 1 84 ? 9.450 0.861 1.563 1.00 95.38 84 ASN A O 1
ATOM 588 N N . ALA A 1 85 ? 9.623 1.902 -0.414 1.00 96.19 85 ALA A N 1
ATOM 589 C CA . ALA A 1 85 ? 9.112 3.177 0.077 1.00 96.19 85 ALA A CA 1
ATOM 590 C C . ALA A 1 85 ? 7.624 3.090 0.456 1.00 96.19 85 ALA A C 1
ATOM 592 O O . ALA A 1 85 ? 7.249 3.559 1.532 1.00 96.19 85 ALA A O 1
ATOM 593 N N . ILE A 1 86 ? 6.802 2.450 -0.383 1.00 95.19 86 ILE A N 1
ATOM 594 C CA . ILE A 1 86 ? 5.374 2.218 -0.119 1.00 95.19 86 ILE A CA 1
ATOM 595 C C . ILE A 1 86 ? 5.195 1.336 1.123 1.00 95.19 86 ILE A C 1
ATOM 597 O O . ILE A 1 86 ? 4.446 1.696 2.031 1.00 95.19 86 ILE A O 1
ATOM 601 N N . GLU A 1 87 ? 5.936 0.231 1.227 1.00 95.12 87 GLU A N 1
ATOM 602 C CA . GLU A 1 87 ? 5.886 -0.665 2.385 1.00 95.12 87 GLU A CA 1
ATOM 603 C C . GLU A 1 87 ? 6.287 0.044 3.681 1.00 95.12 87 GLU A C 1
ATOM 605 O O . GLU A 1 87 ? 5.611 -0.096 4.705 1.00 95.12 87 GLU A O 1
ATOM 610 N N . LYS A 1 88 ? 7.353 0.854 3.644 1.00 96.50 88 LYS A N 1
ATOM 611 C CA . LYS A 1 88 ? 7.791 1.645 4.799 1.00 96.50 88 LYS A CA 1
ATOM 612 C C . LYS A 1 88 ? 6.738 2.676 5.204 1.00 96.50 88 LYS A C 1
ATOM 614 O O . LYS A 1 88 ? 6.458 2.818 6.392 1.00 96.50 88 LYS A O 1
ATOM 619 N N . ALA A 1 89 ? 6.143 3.375 4.239 1.00 95.88 89 ALA A N 1
ATOM 620 C CA . ALA A 1 89 ? 5.091 4.351 4.505 1.00 95.88 89 ALA A CA 1
ATOM 621 C C . ALA A 1 89 ? 3.852 3.690 5.127 1.00 95.88 89 ALA A C 1
ATOM 623 O O . ALA A 1 89 ? 3.326 4.184 6.124 1.00 95.88 89 ALA A O 1
ATOM 624 N N . ALA A 1 90 ? 3.427 2.542 4.597 1.00 96.44 90 ALA A N 1
ATOM 625 C CA . ALA A 1 90 ? 2.318 1.785 5.159 1.00 96.44 90 ALA A CA 1
ATOM 626 C C . ALA A 1 90 ? 2.626 1.310 6.585 1.00 96.44 90 ALA A C 1
ATOM 628 O O . ALA A 1 90 ? 1.793 1.462 7.473 1.00 96.44 90 ALA A O 1
ATOM 629 N N . LYS A 1 91 ? 3.836 0.801 6.840 1.00 96.69 91 LYS A N 1
ATOM 630 C CA . LYS A 1 91 ? 4.240 0.358 8.179 1.00 96.69 91 LYS A CA 1
ATOM 631 C C . LYS A 1 91 ? 4.242 1.499 9.196 1.00 96.69 91 LYS A C 1
ATOM 633 O O . LYS A 1 91 ? 3.692 1.333 10.280 1.00 96.69 91 LYS A O 1
ATOM 638 N N . ASN A 1 92 ? 4.754 2.670 8.816 1.00 97.38 92 ASN A N 1
ATOM 639 C CA . ASN A 1 92 ? 4.698 3.865 9.658 1.00 97.38 92 ASN A CA 1
ATOM 640 C C . ASN A 1 92 ? 3.247 4.233 10.015 1.00 97.38 92 ASN A C 1
ATOM 642 O O . ASN A 1 92 ? 2.933 4.377 11.194 1.00 97.38 92 ASN A O 1
ATOM 646 N N . LYS A 1 93 ? 2.343 4.287 9.020 1.00 96.62 93 LYS A N 1
ATOM 647 C CA . LYS A 1 93 ? 0.905 4.530 9.252 1.00 96.62 93 LYS A CA 1
ATOM 648 C C . LYS A 1 93 ? 0.311 3.502 10.227 1.00 96.62 93 LYS A C 1
ATOM 650 O O . LYS A 1 93 ? -0.445 3.860 11.125 1.00 96.62 93 LYS A O 1
ATOM 655 N N . GLN A 1 94 ? 0.653 2.219 10.081 1.00 97.25 94 GLN A N 1
ATOM 656 C CA . GLN A 1 94 ? 0.165 1.164 10.978 1.00 97.25 94 GLN A CA 1
ATOM 657 C C . GLN A 1 94 ? 0.655 1.324 12.414 1.00 97.25 94 GLN A C 1
ATOM 659 O O . GLN A 1 94 ? -0.111 1.082 13.347 1.00 97.25 94 GLN A O 1
ATOM 664 N N . ASP A 1 95 ? 1.917 1.696 12.603 1.00 97.81 95 ASP A N 1
ATOM 665 C CA . ASP A 1 95 ? 2.502 1.862 13.931 1.00 97.81 95 ASP A CA 1
ATOM 666 C C . ASP A 1 95 ? 1.913 3.090 14.645 1.00 97.81 95 ASP A C 1
ATOM 668 O O . ASP A 1 95 ? 1.572 3.003 15.828 1.00 97.81 95 ASP A O 1
ATOM 672 N N . GLU A 1 96 ? 1.664 4.181 13.912 1.00 97.38 96 GLU A N 1
ATO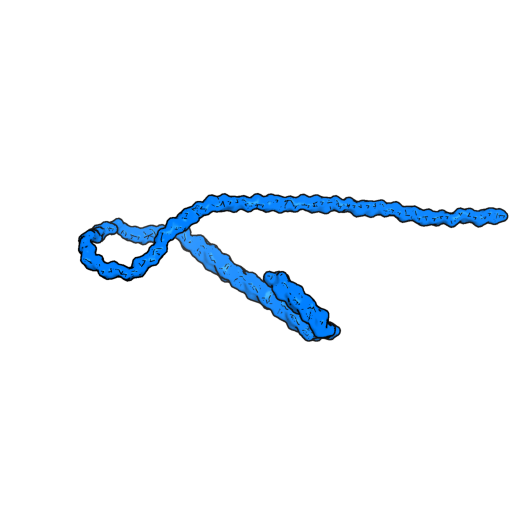M 673 C CA . GLU A 1 96 ? 0.917 5.344 14.409 1.00 97.38 96 GLU A CA 1
ATOM 674 C C . GLU A 1 96 ? -0.504 4.960 14.858 1.00 97.38 96 GLU A C 1
ATOM 676 O O . GLU A 1 96 ? -0.917 5.301 15.969 1.00 97.38 96 GLU A O 1
ATOM 681 N N . ILE A 1 97 ? -1.237 4.178 14.053 1.00 97.56 97 ILE A N 1
ATOM 682 C CA . ILE A 1 97 ? -2.591 3.704 14.400 1.00 97.56 97 ILE A CA 1
ATOM 683 C C . ILE A 1 97 ? -2.568 2.810 15.649 1.00 97.56 97 ILE A C 1
ATOM 685 O O . ILE A 1 97 ? -3.419 2.948 16.532 1.00 97.56 97 ILE A O 1
ATOM 689 N N . LYS A 1 98 ? -1.597 1.893 15.758 1.00 95.06 98 LYS A N 1
ATOM 690 C CA . LYS A 1 98 ? -1.471 0.995 16.920 1.00 95.06 98 LYS A CA 1
ATOM 691 C C . LYS A 1 98 ? -1.179 1.770 18.205 1.00 95.06 98 LYS A C 1
ATOM 693 O O . LYS A 1 98 ? -1.752 1.430 19.243 1.00 95.06 98 LYS A O 1
ATOM 698 N N . GLY A 1 99 ? -0.335 2.800 18.126 1.00 96.69 99 GLY A N 1
ATOM 699 C CA . GLY A 1 99 ? 0.024 3.670 19.249 1.00 96.69 99 GLY A CA 1
ATOM 700 C C . GLY A 1 99 ? -1.056 4.681 19.647 1.00 96.69 99 GLY A C 1
ATOM 701 O O . GLY A 1 99 ? -1.012 5.206 20.758 1.00 96.69 99 GLY A O 1
ATOM 702 N N . ALA A 1 100 ? -2.039 4.945 18.783 1.00 96.88 100 ALA A N 1
ATOM 703 C CA . ALA A 1 100 ? -3.086 5.928 19.044 1.00 96.88 100 ALA A CA 1
ATOM 704 C C . ALA A 1 100 ? -4.057 5.491 20.167 1.00 96.88 100 ALA A C 1
ATOM 706 O O . ALA A 1 100 ? -4.339 4.294 20.320 1.00 96.88 100 ALA A O 1
ATOM 707 N N . PRO A 1 101 ? -4.642 6.440 20.924 1.00 96.94 101 PRO A N 1
ATOM 708 C CA . PRO A 1 101 ? -5.668 6.171 21.934 1.00 96.94 101 PRO A CA 1
ATOM 709 C C . PRO A 1 101 ? -7.053 5.951 21.291 1.00 96.94 101 PRO A C 1
ATOM 711 O O . PRO A 1 101 ? -8.023 6.624 21.626 1.00 96.94 101 PRO A O 1
ATOM 714 N N . LEU A 1 102 ? -7.130 5.033 20.326 1.00 96.69 102 LEU A N 1
ATOM 715 C CA . LEU A 1 102 ? -8.353 4.634 19.621 1.00 96.69 102 LEU A CA 1
ATOM 716 C C . LEU A 1 102 ? -8.894 3.310 20.167 1.00 96.69 102 LEU A C 1
ATOM 718 O O . LEU A 1 102 ? -8.133 2.512 20.724 1.00 96.69 102 LEU A O 1
ATOM 722 N N . SER A 1 103 ? -10.186 3.047 19.957 1.00 97.62 103 SER A N 1
ATOM 723 C CA . SER A 1 103 ? -10.763 1.733 20.255 1.00 97.62 103 SER A CA 1
ATOM 724 C C . SER A 1 103 ? -10.238 0.656 19.300 1.00 97.62 103 SER A C 1
ATOM 726 O O . SER A 1 103 ? -9.840 0.942 18.168 1.00 97.62 103 SER A O 1
ATOM 728 N N . ASP A 1 104 ? -10.284 -0.610 19.721 1.00 96.62 104 ASP A N 1
ATOM 729 C CA . ASP A 1 104 ? -9.824 -1.737 18.896 1.00 96.62 104 ASP A CA 1
ATOM 730 C C . ASP A 1 104 ? -10.567 -1.824 17.555 1.00 96.62 104 ASP A C 1
ATOM 732 O O . ASP A 1 104 ? -9.973 -2.143 16.524 1.00 96.62 104 ASP A O 1
ATOM 736 N N . LYS A 1 105 ? -11.862 -1.476 17.553 1.00 97.31 105 LYS A N 1
ATOM 737 C CA . LYS A 1 105 ? -12.688 -1.445 16.343 1.00 97.31 105 LYS A CA 1
ATOM 738 C C . LYS A 1 105 ? -12.199 -0.384 15.355 1.00 97.31 105 LYS A C 1
ATOM 740 O O . LYS A 1 105 ? -12.050 -0.680 14.173 1.00 97.31 105 LYS A O 1
ATOM 745 N N . GLU A 1 106 ? -11.932 0.829 15.833 1.00 97.69 106 GLU A N 1
ATOM 746 C CA . GLU A 1 106 ? -11.437 1.926 14.993 1.00 97.69 106 GLU A CA 1
ATOM 747 C C . GLU A 1 106 ? -10.035 1.626 14.457 1.00 97.69 106 GLU A C 1
ATOM 749 O O . GLU A 1 106 ? -9.769 1.835 13.274 1.00 97.69 106 GLU A O 1
ATOM 754 N N . LYS A 1 107 ? -9.150 1.062 15.292 1.00 97.69 107 LYS A N 1
ATOM 755 C CA . LYS A 1 107 ? -7.818 0.624 14.852 1.00 97.69 107 LYS A CA 1
ATOM 756 C C . LYS A 1 107 ? -7.913 -0.413 13.740 1.00 97.69 107 LYS A C 1
ATOM 758 O O . LYS A 1 107 ? -7.224 -0.277 12.734 1.00 97.69 107 LYS A O 1
ATOM 763 N N . ALA A 1 108 ? -8.769 -1.423 13.890 1.00 96.94 108 ALA A N 1
ATOM 764 C CA . ALA A 1 108 ? -8.946 -2.463 12.880 1.00 96.94 108 ALA A CA 1
ATOM 765 C C . ALA A 1 108 ? -9.446 -1.895 11.542 1.00 96.94 108 ALA A C 1
ATOM 767 O O . ALA A 1 108 ? -8.924 -2.256 10.487 1.00 96.94 108 ALA A O 1
ATOM 768 N N . GLU A 1 109 ? -10.409 -0.971 11.577 1.00 96.94 109 GLU A N 1
ATOM 769 C CA . GLU A 1 109 ? -10.934 -0.334 10.368 1.00 96.94 109 GLU A CA 1
ATOM 770 C C . GLU A 1 109 ? -9.870 0.516 9.656 1.00 96.94 109 GLU A C 1
ATOM 772 O O . GLU A 1 109 ? -9.712 0.425 8.437 1.00 96.94 109 GLU A O 1
ATOM 777 N N . LEU A 1 110 ? -9.094 1.303 10.406 1.00 97.38 110 LEU A N 1
ATOM 778 C CA . LEU A 1 110 ? -8.018 2.117 9.840 1.00 97.38 110 LEU A CA 1
ATOM 779 C C . LEU A 1 110 ? -6.873 1.259 9.284 1.00 97.38 110 LEU A C 1
ATOM 781 O O . LEU A 1 110 ? -6.368 1.551 8.202 1.00 97.38 110 LEU A O 1
ATOM 785 N N . LEU A 1 111 ? -6.496 0.173 9.966 1.00 96.56 111 LEU A N 1
ATOM 786 C CA . LEU A 1 111 ? -5.477 -0.762 9.477 1.00 96.56 111 LEU A CA 1
ATOM 787 C C . LEU A 1 111 ? -5.899 -1.430 8.160 1.00 96.56 111 LEU A C 1
ATOM 789 O O . LEU A 1 111 ? -5.073 -1.555 7.257 1.00 96.56 111 LEU A O 1
ATOM 793 N N . ALA A 1 112 ? -7.175 -1.802 8.020 1.00 96.88 112 ALA A N 1
ATOM 794 C CA . ALA A 1 112 ? -7.699 -2.375 6.781 1.00 96.88 112 ALA A CA 1
ATOM 795 C C . ALA A 1 112 ? -7.610 -1.390 5.603 1.00 96.88 112 ALA A C 1
ATOM 797 O O . ALA A 1 112 ? -7.270 -1.787 4.490 1.00 96.88 112 ALA A O 1
ATOM 798 N N . ARG A 1 113 ? -7.852 -0.095 5.848 1.00 96.00 113 ARG A N 1
ATOM 799 C CA . ARG A 1 113 ? -7.700 0.953 4.824 1.00 96.00 113 ARG A CA 1
ATOM 800 C C . ARG A 1 113 ? -6.243 1.140 4.399 1.00 96.00 113 ARG A C 1
ATOM 802 O O . ARG A 1 113 ? -5.992 1.288 3.212 1.00 96.00 113 ARG A O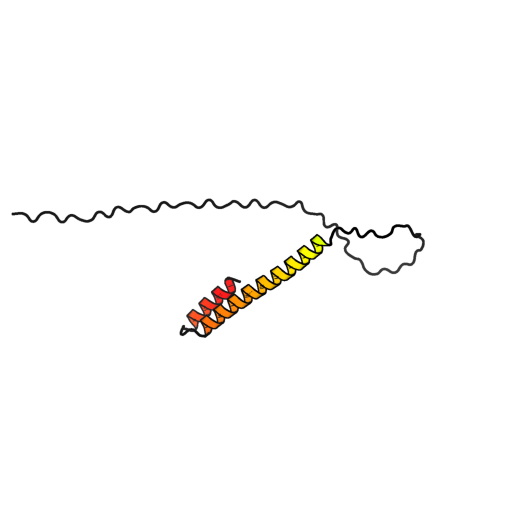 1
ATOM 809 N N . VAL A 1 114 ? -5.295 1.084 5.340 1.00 94.94 114 VAL A N 1
ATOM 810 C CA . VAL A 1 114 ? -3.854 1.175 5.027 1.00 94.94 114 VAL A CA 1
ATOM 811 C C . VAL A 1 114 ? -3.385 -0.006 4.176 1.00 94.94 114 VAL A C 1
ATOM 813 O O . VAL A 1 114 ? -2.557 0.176 3.292 1.00 94.94 114 VAL A O 1
ATOM 816 N N . GLU A 1 115 ? -3.905 -1.211 4.417 1.00 91.62 115 GLU A N 1
ATOM 817 C CA . GLU A 1 115 ? -3.601 -2.376 3.574 1.00 91.62 115 GLU A CA 1
ATOM 818 C C . GLU A 1 115 ? -4.242 -2.282 2.182 1.00 91.62 115 GLU A C 1
ATOM 820 O O . GLU A 1 115 ? -3.622 -2.688 1.205 1.00 91.62 115 GLU A O 1
ATOM 825 N N . ALA A 1 116 ? -5.442 -1.706 2.069 1.00 94.12 116 ALA A N 1
ATOM 826 C CA . ALA A 1 116 ? -6.117 -1.510 0.785 1.00 94.12 116 ALA A CA 1
ATOM 827 C C . ALA A 1 116 ? -5.488 -0.409 -0.099 1.00 94.12 116 ALA A C 1
ATOM 829 O O . ALA A 1 116 ? -5.803 -0.340 -1.283 1.00 94.12 116 ALA A O 1
ATOM 830 N N . GLU A 1 117 ? -4.638 0.456 0.463 1.00 88.00 117 GLU A N 1
ATOM 831 C CA . GLU A 1 117 ? -3.982 1.579 -0.235 1.00 88.00 117 GLU A CA 1
ATOM 832 C C . GLU A 1 117 ? -2.638 1.191 -0.895 1.00 88.00 117 GLU A C 1
ATOM 834 O O . GLU A 1 117 ? -2.067 2.003 -1.621 1.00 88.00 117 GLU A O 1
ATOM 839 N N . LYS A 1 118 ? -2.108 -0.011 -0.619 1.00 76.81 118 LYS A N 1
ATOM 840 C CA . LYS A 1 118 ? -0.787 -0.471 -1.091 1.00 76.81 118 LYS A CA 1
ATOM 841 C C . LYS A 1 118 ? -0.734 -0.846 -2.572 1.00 76.81 118 LYS A C 1
ATOM 843 O O . LYS A 1 118 ? -1.745 -1.342 -3.112 1.00 76.81 118 LYS A O 1
#

Sequence (118 aa):
MTILGKDTVQQSAKGESVTQEATPEYKLETTPGGDKGGNTGRSDANANAGGGSQAGGPVHTGSQNSAQSQASKQLATEKESAKNAIEKAAKNKQDEIKGAPLSDKEKAELLARVEAEK

Secondary structure (DSSP, 8-state):
--------------------------------------------------------------S--HHHHHHHHHHHHHHHHHHHHHHHHHHHHHHHHHHSS--HHHHHHHHHHHHHT-